Protein AF-A0A1N7LGL5-F1 (afdb_monomer_lite)

Radius of gyration: 12.4 Å; chains: 1; bounding box: 29×22×31 Å

Sequence (69 aa):
MVTMTDDQRAVLAHVVTDPDGWLAHAVDALGEAGAQSALEAKVSRWQADYLAALADEGGAYRPRAKREE

Organism: NCBI:txid80876

Structure (mmCIF, N/CA/C/O backbone):
data_AF-A0A1N7LGL5-F1
#
_entry.id   AF-A0A1N7LGL5-F1
#
loop_
_atom_site.group_PDB
_atom_site.id
_atom_site.type_symbol
_atom_site.label_atom_id
_atom_site.label_alt_id
_atom_site.label_comp_id
_atom_site.label_asym_id
_atom_site.label_entity_id
_atom_site.label_seq_id
_atom_site.pdbx_PDB_ins_code
_atom_site.Cartn_x
_atom_site.Cartn_y
_atom_site.Cartn_z
_atom_site.occupancy
_atom_site.B_iso_or_equiv
_atom_site.auth_seq_id
_atom_site.auth_comp_id
_atom_site.auth_asym_id
_atom_site.auth_atom_id
_atom_site.pdbx_PDB_model_num
ATOM 1 N N . MET A 1 1 ? -12.692 7.722 8.022 1.00 70.00 1 MET A N 1
ATOM 2 C CA . MET A 1 1 ? -12.415 6.922 6.816 1.00 70.00 1 MET A CA 1
ATOM 3 C C . MET A 1 1 ? -10.952 7.041 6.449 1.00 70.00 1 MET A C 1
ATOM 5 O O . MET A 1 1 ? -10.508 8.098 6.004 1.00 70.00 1 MET A O 1
ATOM 9 N N . VAL A 1 2 ? -10.207 5.963 6.671 1.00 83.44 2 VAL A N 1
ATOM 10 C CA . VAL A 1 2 ? -8.811 5.854 6.244 1.00 83.44 2 VAL A CA 1
ATOM 11 C C . VAL A 1 2 ? -8.757 5.772 4.713 1.00 83.44 2 VAL A C 1
ATOM 13 O O . VAL A 1 2 ? -9.558 5.062 4.109 1.00 83.44 2 VAL A O 1
ATOM 16 N N . THR A 1 3 ? -7.867 6.535 4.078 1.00 88.38 3 THR A N 1
ATOM 17 C CA . THR A 1 3 ? -7.734 6.588 2.611 1.00 88.38 3 THR A CA 1
ATOM 18 C C . THR A 1 3 ? -6.257 6.598 2.239 1.00 88.38 3 THR A C 1
ATOM 20 O O . THR A 1 3 ? -5.478 7.306 2.872 1.00 88.38 3 THR A O 1
ATOM 23 N N . MET A 1 4 ? -5.872 5.835 1.215 1.00 93.94 4 MET A N 1
ATOM 24 C CA . MET A 1 4 ? -4.506 5.849 0.683 1.00 93.94 4 MET A CA 1
ATOM 25 C C . MET A 1 4 ? -4.276 7.041 -0.242 1.00 93.94 4 MET A C 1
ATOM 27 O O . MET A 1 4 ? -5.127 7.355 -1.077 1.00 93.94 4 MET A O 1
ATOM 31 N N . THR A 1 5 ? -3.088 7.635 -0.158 1.00 96.25 5 THR A N 1
ATOM 32 C CA . THR A 1 5 ? -2.563 8.487 -1.232 1.00 96.25 5 THR A CA 1
ATOM 33 C C . THR A 1 5 ? -2.136 7.641 -2.435 1.00 96.25 5 THR A C 1
ATOM 35 O O . THR A 1 5 ? -1.936 6.429 -2.314 1.00 96.25 5 THR A O 1
ATOM 38 N N . ASP A 1 6 ? -1.955 8.269 -3.597 1.00 95.38 6 ASP A N 1
ATOM 39 C CA . ASP A 1 6 ? -1.495 7.564 -4.801 1.00 95.38 6 ASP A CA 1
ATOM 40 C C . ASP A 1 6 ? -0.106 6.939 -4.612 1.00 95.38 6 ASP A C 1
ATOM 42 O O . ASP A 1 6 ? 0.108 5.789 -4.994 1.00 95.38 6 ASP A O 1
ATOM 46 N N . ASP A 1 7 ? 0.803 7.637 -3.925 1.00 94.44 7 ASP A N 1
ATOM 47 C CA . ASP A 1 7 ? 2.132 7.112 -3.595 1.00 94.44 7 ASP A CA 1
ATOM 48 C C . ASP A 1 7 ? 2.049 5.888 -2.676 1.00 94.44 7 ASP A C 1
ATOM 50 O O . ASP A 1 7 ? 2.705 4.873 -2.916 1.00 94.44 7 ASP A O 1
ATOM 54 N N . GLN A 1 8 ? 1.209 5.946 -1.636 1.00 96.62 8 GLN A N 1
ATOM 55 C CA 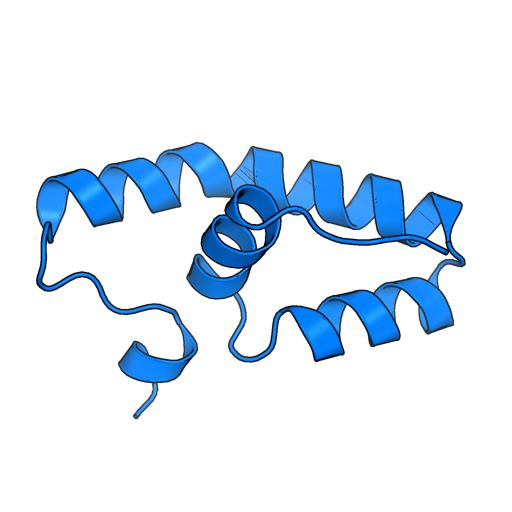. GLN A 1 8 ? 0.990 4.810 -0.740 1.00 96.62 8 GLN A CA 1
ATOM 56 C C . GLN A 1 8 ? 0.390 3.625 -1.495 1.00 96.62 8 GLN A C 1
ATOM 58 O O . GLN A 1 8 ? 0.837 2.494 -1.302 1.00 96.62 8 GLN A O 1
ATOM 63 N N . ARG A 1 9 ? -0.578 3.877 -2.386 1.00 96.44 9 ARG A N 1
ATOM 64 C CA . ARG A 1 9 ? -1.175 2.843 -3.235 1.00 96.44 9 ARG A CA 1
ATOM 65 C C . ARG A 1 9 ? -0.125 2.218 -4.155 1.00 96.44 9 ARG A C 1
ATOM 67 O O . ARG A 1 9 ? -0.103 0.997 -4.273 1.00 96.44 9 ARG A O 1
ATOM 74 N N . ALA A 1 10 ? 0.765 3.007 -4.754 1.00 94.75 10 ALA A N 1
ATOM 75 C CA . ALA A 1 10 ? 1.815 2.510 -5.643 1.00 94.75 10 ALA A CA 1
ATOM 76 C C . ALA A 1 10 ? 2.862 1.656 -4.906 1.00 94.75 10 ALA A C 1
ATOM 78 O O . ALA A 1 10 ? 3.174 0.546 -5.346 1.00 94.75 10 ALA A O 1
ATOM 79 N N . VAL A 1 11 ? 3.345 2.119 -3.746 1.00 96.31 11 VAL A N 1
ATOM 80 C CA . VAL A 1 11 ? 4.262 1.344 -2.890 1.00 96.31 11 VAL A CA 1
ATOM 81 C C . VAL A 1 11 ? 3.586 0.066 -2.402 1.00 96.31 11 VAL A C 1
ATOM 83 O O . VAL A 1 11 ? 4.193 -1.000 -2.386 1.00 96.31 11 VAL A O 1
ATOM 86 N N . LEU A 1 12 ? 2.312 0.132 -2.022 1.00 96.62 12 LEU A N 1
ATOM 87 C CA . LEU A 1 12 ? 1.591 -1.048 -1.570 1.00 96.62 12 LEU A CA 1
ATOM 88 C C . LEU A 1 12 ? 1.375 -2.039 -2.731 1.00 96.62 12 LEU A C 1
ATOM 90 O O . LEU A 1 12 ? 1.635 -3.229 -2.561 1.00 96.62 12 LEU A O 1
ATOM 94 N N . ALA A 1 13 ? 1.031 -1.562 -3.932 1.00 96.00 13 ALA A N 1
ATOM 95 C CA . ALA A 1 13 ? 0.919 -2.365 -5.157 1.00 96.00 13 ALA A CA 1
ATOM 96 C C . ALA A 1 13 ? 2.239 -3.026 -5.586 1.00 96.00 13 ALA A C 1
ATOM 98 O O . ALA A 1 13 ? 2.235 -4.004 -6.340 1.00 96.00 13 ALA A O 1
ATOM 99 N N . HIS A 1 14 ? 3.382 -2.534 -5.102 1.00 95.56 14 HIS A N 1
ATOM 100 C CA . HIS A 1 14 ? 4.661 -3.217 -5.272 1.00 95.56 14 HIS A CA 1
ATOM 101 C C . HIS A 1 14 ? 4.680 -4.590 -4.583 1.00 95.56 14 HIS A C 1
ATOM 103 O O . HIS A 1 14 ? 5.363 -5.503 -5.047 1.00 95.56 14 HIS A O 1
ATOM 109 N N . VAL A 1 15 ? 3.911 -4.772 -3.506 1.00 95.31 15 VAL A N 1
ATOM 110 C CA . VAL A 1 15 ? 3.989 -5.961 -2.641 1.00 95.31 15 VAL A CA 1
ATOM 111 C C . VAL A 1 15 ? 2.682 -6.720 -2.460 1.00 95.31 15 VAL A C 1
ATOM 113 O O . VAL A 1 15 ? 2.718 -7.868 -2.026 1.00 95.31 15 VAL A O 1
ATOM 116 N N . VAL A 1 16 ? 1.537 -6.124 -2.786 1.00 95.31 16 VAL A N 1
ATOM 117 C CA . VAL A 1 16 ? 0.237 -6.809 -2.815 1.00 95.31 16 VAL A CA 1
ATOM 118 C C . VAL A 1 16 ? -0.420 -6.654 -4.175 1.00 95.31 16 VAL A C 1
ATOM 120 O O . VAL A 1 16 ? -0.200 -5.672 -4.879 1.00 95.31 16 VAL A O 1
ATOM 123 N N . THR A 1 17 ? -1.224 -7.643 -4.539 1.00 95.00 17 THR A N 1
ATOM 124 C CA . THR A 1 17 ? -1.960 -7.682 -5.805 1.00 95.00 17 THR A CA 1
ATOM 125 C C . THR A 1 17 ? -3.162 -6.738 -5.813 1.00 95.00 17 THR A C 1
ATOM 127 O O . THR A 1 17 ? -3.422 -6.111 -6.833 1.00 95.00 17 THR A O 1
ATOM 130 N N . ASP A 1 18 ? -3.839 -6.588 -4.672 1.00 95.19 18 ASP A N 1
ATOM 131 C CA . ASP A 1 18 ? -4.981 -5.688 -4.485 1.00 95.19 18 ASP A CA 1
ATOM 132 C C . ASP A 1 18 ? -4.758 -4.772 -3.260 1.00 95.19 18 ASP A C 1
ATOM 134 O O . ASP A 1 18 ? -5.008 -5.180 -2.119 1.00 95.19 18 ASP A O 1
ATOM 138 N N . PRO A 1 19 ? -4.227 -3.549 -3.462 1.00 95.69 19 PRO A N 1
ATOM 139 C CA . PRO A 1 19 ? -3.996 -2.583 -2.387 1.00 95.69 19 PRO A CA 1
ATOM 140 C C . PRO A 1 19 ? -5.274 -2.142 -1.670 1.00 95.69 19 PRO A C 1
ATOM 142 O O . PRO A 1 19 ? -5.271 -1.997 -0.447 1.00 95.69 19 PRO A O 1
ATOM 145 N N . ASP A 1 20 ? -6.359 -1.929 -2.417 1.00 95.31 20 ASP A N 1
ATOM 146 C CA . ASP A 1 20 ? -7.626 -1.441 -1.872 1.00 95.31 20 ASP A CA 1
ATOM 147 C C . ASP A 1 20 ? -8.324 -2.546 -1.063 1.00 95.31 20 ASP A C 1
ATOM 149 O O . ASP A 1 20 ? -8.766 -2.300 0.063 1.00 95.31 20 ASP A O 1
ATOM 153 N N . GLY A 1 21 ? -8.319 -3.787 -1.562 1.00 96.44 21 GLY A N 1
ATOM 154 C CA . GLY A 1 21 ? -8.785 -4.958 -0.817 1.00 96.44 21 GLY A CA 1
ATOM 155 C C . GLY A 1 21 ? -7.964 -5.227 0.447 1.00 96.44 21 GLY A C 1
ATOM 156 O O . GLY A 1 21 ? -8.528 -5.539 1.499 1.00 96.44 21 GLY A O 1
ATOM 157 N N . TRP A 1 22 ? -6.641 -5.035 0.392 1.00 97.38 22 TRP A N 1
ATOM 158 C CA . TRP A 1 22 ? -5.787 -5.145 1.578 1.00 97.38 22 TRP A CA 1
ATOM 159 C C . TRP A 1 22 ? -6.147 -4.102 2.644 1.00 97.38 22 TRP A C 1
ATOM 161 O O . TRP A 1 22 ? -6.258 -4.451 3.821 1.00 97.38 22 TRP A O 1
ATOM 171 N N . LEU A 1 23 ? -6.357 -2.839 2.254 1.00 97.06 23 LEU A N 1
ATOM 172 C CA . LEU A 1 23 ? -6.723 -1.781 3.196 1.00 97.06 23 LEU A CA 1
ATOM 173 C C . LEU A 1 23 ? -8.107 -2.028 3.801 1.00 97.06 23 LEU A C 1
ATOM 175 O O . LEU A 1 23 ? -8.267 -1.889 5.011 1.00 97.06 23 LEU A O 1
ATOM 179 N N . ALA A 1 24 ? -9.085 -2.436 2.989 1.00 96.75 24 ALA A N 1
ATOM 18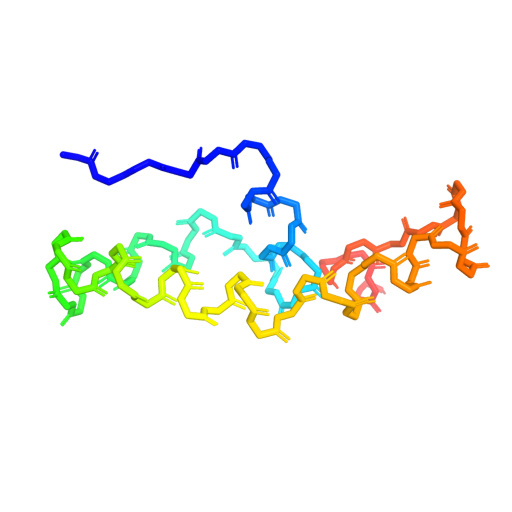0 C CA . ALA A 1 24 ? -10.422 -2.781 3.468 1.00 96.75 24 ALA A CA 1
ATOM 181 C C . ALA A 1 24 ? -10.370 -3.907 4.511 1.00 96.75 24 ALA A C 1
ATOM 183 O O . ALA A 1 24 ? -10.980 -3.796 5.573 1.00 96.75 24 ALA A O 1
ATOM 184 N N . HIS A 1 25 ? -9.572 -4.947 4.253 1.00 97.06 25 HIS A N 1
ATOM 185 C CA . HIS A 1 25 ? -9.347 -6.016 5.221 1.00 97.06 25 HIS A CA 1
ATOM 186 C C . HIS A 1 25 ? -8.662 -5.514 6.501 1.00 97.06 25 HIS A C 1
ATOM 188 O O . HIS A 1 25 ? -9.058 -5.897 7.598 1.00 97.06 25 HIS A O 1
ATOM 194 N N . ALA A 1 26 ? -7.661 -4.636 6.390 1.00 97.38 26 ALA A N 1
ATOM 195 C CA . ALA A 1 26 ? -6.992 -4.065 7.557 1.00 97.38 26 ALA A CA 1
ATOM 196 C C . ALA A 1 26 ? -7.948 -3.218 8.415 1.00 97.38 26 ALA 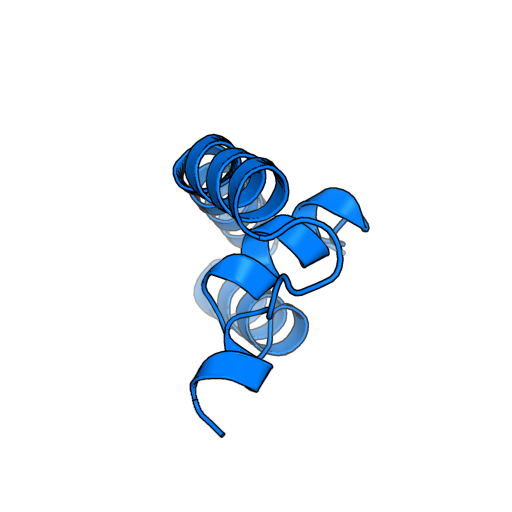A C 1
ATOM 198 O O . ALA A 1 26 ? -7.877 -3.278 9.641 1.00 97.38 26 ALA A O 1
ATOM 199 N N . VAL A 1 27 ? -8.855 -2.462 7.787 1.00 97.69 27 VAL A N 1
ATOM 200 C CA . VAL A 1 27 ? -9.898 -1.694 8.486 1.00 97.69 27 VAL A CA 1
ATOM 201 C C . VAL A 1 27 ? -10.859 -2.620 9.222 1.00 97.69 27 VAL A C 1
ATOM 203 O O . VAL A 1 27 ? -11.161 -2.358 10.383 1.00 97.69 27 VAL A O 1
ATOM 206 N N . ASP A 1 28 ? -11.301 -3.703 8.584 1.00 97.62 28 ASP A N 1
ATOM 207 C CA . ASP A 1 28 ? -12.186 -4.697 9.201 1.00 97.62 28 ASP A CA 1
ATOM 208 C C . ASP A 1 28 ? -11.512 -5.403 10.392 1.00 97.62 28 ASP A C 1
ATOM 210 O O . ASP A 1 28 ? -12.095 -5.531 11.467 1.00 97.62 28 ASP A O 1
ATOM 214 N N . ALA A 1 29 ? -10.241 -5.787 10.242 1.00 98.00 29 ALA A N 1
ATOM 215 C CA . ALA A 1 29 ? -9.512 -6.550 11.251 1.00 98.00 29 ALA A CA 1
ATOM 216 C C . ALA A 1 29 ? -8.987 -5.708 12.430 1.00 98.00 29 ALA A C 1
ATOM 218 O O . ALA A 1 29 ? -8.888 -6.217 13.548 1.00 98.00 29 ALA A O 1
ATOM 219 N N . LE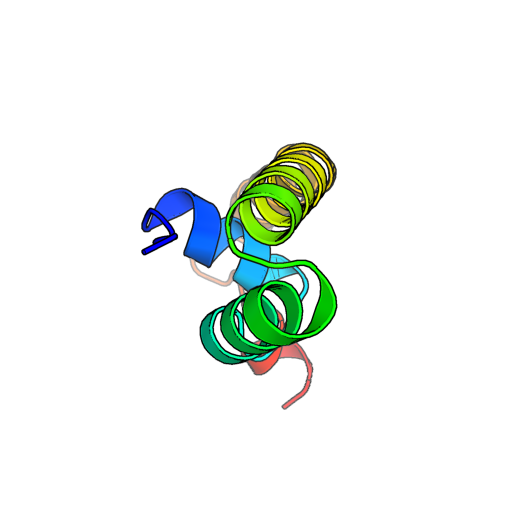U A 1 30 ? -8.593 -4.451 12.194 1.00 97.00 30 LEU A N 1
ATOM 220 C CA . LEU A 1 30 ? -7.859 -3.623 13.166 1.00 97.00 30 LEU A CA 1
ATOM 221 C C . LEU A 1 30 ? -8.571 -2.308 13.524 1.00 97.00 30 LEU A C 1
ATOM 223 O O . LEU A 1 30 ? -8.105 -1.576 14.402 1.00 97.00 30 LEU A O 1
ATOM 227 N N . GLY A 1 31 ? -9.668 -1.976 12.842 1.00 96.88 31 GLY A N 1
ATOM 228 C CA . GLY A 1 31 ? -10.275 -0.647 12.878 1.00 96.88 31 GLY A CA 1
ATOM 229 C C . GLY A 1 31 ? -9.456 0.402 12.114 1.00 96.88 31 GLY A C 1
ATOM 230 O O . GLY A 1 31 ? -8.317 0.168 11.712 1.00 96.88 31 GLY A O 1
ATOM 231 N N . GLU A 1 32 ? -10.021 1.601 11.925 1.00 95.94 32 GLU A N 1
ATOM 232 C CA . GLU A 1 32 ? -9.394 2.645 11.092 1.00 95.94 32 GLU A CA 1
ATOM 233 C C . GLU A 1 32 ? -8.000 3.069 11.587 1.00 95.94 32 GLU A C 1
ATOM 235 O O . GLU A 1 32 ? -7.073 3.188 10.788 1.00 95.94 32 GLU A O 1
ATOM 240 N N . ALA A 1 33 ? -7.831 3.269 12.900 1.00 95.88 33 ALA A N 1
ATOM 241 C CA . ALA A 1 33 ? -6.550 3.694 13.468 1.00 95.88 33 ALA A CA 1
ATOM 242 C C . ALA A 1 33 ? -5.467 2.612 13.321 1.00 95.88 33 ALA A C 1
ATOM 244 O O . ALA A 1 33 ? -4.333 2.915 12.952 1.00 95.88 33 ALA A O 1
ATOM 245 N N . GLY A 1 34 ? -5.825 1.344 13.552 1.00 97.25 34 GLY A N 1
ATOM 246 C CA . GLY A 1 34 ? -4.910 0.220 13.373 1.00 97.25 34 GLY A CA 1
ATOM 247 C C . GLY A 1 34 ? -4.542 0.003 11.904 1.00 97.25 34 GLY A C 1
ATOM 248 O O . GLY A 1 34 ? -3.373 -0.221 11.591 1.00 97.25 34 GLY A O 1
ATOM 249 N N . ALA A 1 35 ? -5.510 0.146 10.996 1.00 97.56 35 ALA A N 1
ATOM 250 C CA . ALA A 1 35 ? -5.281 0.081 9.557 1.00 97.56 35 ALA A CA 1
ATOM 251 C C . ALA A 1 35 ? -4.340 1.189 9.068 1.00 97.56 35 ALA A C 1
ATOM 253 O O . ALA A 1 35 ? -3.443 0.908 8.276 1.00 97.56 35 ALA A O 1
ATOM 254 N N . GLN A 1 36 ? -4.488 2.418 9.577 1.00 96.56 36 GLN A N 1
ATOM 255 C CA . GLN A 1 36 ? -3.585 3.523 9.252 1.00 96.56 36 GLN A CA 1
ATOM 256 C C . GLN A 1 36 ? -2.147 3.215 9.685 1.00 96.56 36 GLN A C 1
ATOM 258 O O . GLN A 1 36 ? -1.228 3.315 8.873 1.00 96.56 36 GLN A O 1
ATOM 263 N N . SER A 1 37 ? -1.938 2.767 10.928 1.00 97.44 37 SER A N 1
ATOM 264 C CA . SER A 1 37 ? -0.599 2.393 11.401 1.00 97.44 37 SER A CA 1
ATOM 265 C C . SER A 1 37 ? -0.013 1.210 10.623 1.00 97.44 37 SER A C 1
ATOM 267 O O . SER A 1 37 ? 1.180 1.195 10.320 1.00 97.44 37 SER A O 1
ATOM 269 N N . ALA A 1 38 ? -0.837 0.223 10.261 1.00 97.19 38 ALA A N 1
ATOM 270 C CA . ALA A 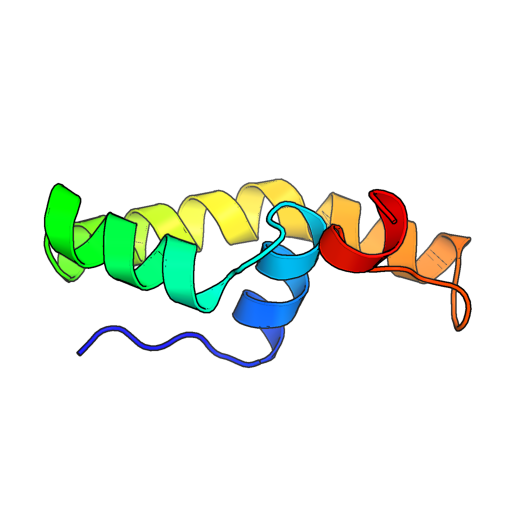1 38 ? -0.404 -0.910 9.448 1.00 97.19 38 ALA A CA 1
ATOM 271 C C . ALA A 1 38 ? -0.009 -0.478 8.027 1.00 97.19 38 ALA A C 1
ATOM 273 O O . ALA A 1 38 ? 1.007 -0.947 7.509 1.00 97.19 38 ALA A O 1
ATOM 274 N N . LEU A 1 39 ? -0.781 0.421 7.408 1.00 97.25 39 LEU A N 1
ATOM 275 C CA . LEU A 1 39 ? -0.481 1.007 6.102 1.00 97.25 39 LEU A CA 1
ATOM 276 C C . LEU A 1 39 ? 0.854 1.756 6.142 1.00 97.25 39 LEU A C 1
ATOM 278 O O . LEU A 1 39 ? 1.731 1.468 5.331 1.00 97.25 39 LEU A O 1
ATOM 282 N N . GLU A 1 40 ? 1.037 2.658 7.107 1.00 96.94 40 GLU A N 1
ATOM 283 C CA . GLU A 1 40 ? 2.271 3.435 7.277 1.00 96.94 40 GLU A CA 1
ATOM 284 C C . GLU A 1 40 ? 3.492 2.532 7.474 1.00 96.94 40 GLU A C 1
ATOM 286 O O . GLU A 1 40 ? 4.504 2.700 6.790 1.00 96.94 40 GLU A O 1
ATOM 291 N N . ALA A 1 41 ? 3.385 1.522 8.342 1.00 97.38 41 ALA A N 1
ATOM 292 C CA . ALA A 1 41 ? 4.464 0.569 8.581 1.00 97.38 41 ALA A CA 1
ATOM 293 C C . ALA A 1 41 ? 4.827 -0.220 7.314 1.00 97.38 41 ALA A C 1
ATOM 295 O O . ALA A 1 41 ? 6.005 -0.444 7.025 1.00 97.38 41 ALA A O 1
ATOM 296 N N . LYS A 1 42 ? 3.825 -0.640 6.535 1.00 96.88 42 LYS A N 1
ATOM 297 C CA . LYS A 1 42 ? 4.038 -1.420 5.311 1.00 96.88 42 LYS A CA 1
ATOM 298 C C . LYS A 1 42 ? 4.629 -0.561 4.199 1.00 96.88 42 LYS A C 1
ATOM 300 O O . LYS A 1 42 ? 5.582 -0.995 3.561 1.00 96.88 42 LYS A O 1
ATOM 305 N N . VAL A 1 43 ? 4.122 0.656 4.011 1.00 97.31 43 VAL A N 1
ATOM 306 C CA . VAL A 1 43 ? 4.668 1.622 3.049 1.00 97.31 43 VAL A CA 1
ATOM 307 C C . VAL A 1 43 ? 6.112 1.956 3.408 1.00 97.31 43 VAL A C 1
ATOM 309 O O . VAL A 1 43 ? 6.987 1.783 2.569 1.00 97.31 43 VAL A O 1
ATOM 312 N N . SER A 1 44 ? 6.396 2.323 4.661 1.00 97.44 44 SER A N 1
ATOM 313 C CA . SER A 1 44 ? 7.757 2.646 5.107 1.00 97.44 44 SER A CA 1
ATOM 314 C C . SER A 1 44 ? 8.735 1.486 4.886 1.00 97.44 44 SER A C 1
ATOM 316 O O . SER A 1 44 ? 9.847 1.698 4.406 1.00 97.44 44 SER A O 1
ATOM 318 N N . ARG A 1 45 ? 8.306 0.246 5.158 1.00 97.69 45 ARG A N 1
ATOM 319 C CA . ARG A 1 45 ? 9.130 -0.954 4.953 1.00 97.69 45 ARG A CA 1
ATOM 320 C C . ARG A 1 45 ? 9.506 -1.191 3.490 1.00 97.69 45 ARG A C 1
ATOM 322 O O . ARG A 1 45 ? 10.608 -1.663 3.231 1.00 97.69 45 ARG A O 1
ATOM 329 N N . TRP A 1 46 ? 8.594 -0.924 2.558 1.00 97.44 46 TRP A N 1
ATOM 330 C CA . TRP A 1 46 ? 8.749 -1.302 1.148 1.00 97.44 46 TRP A CA 1
ATOM 331 C C . TRP A 1 46 ? 9.057 -0.132 0.216 1.00 97.44 46 TRP A C 1
ATOM 333 O O . TRP A 1 46 ? 9.338 -0.348 -0.957 1.00 97.44 46 TRP A O 1
ATOM 343 N N . GLN A 1 47 ? 9.057 1.101 0.721 1.00 96.56 47 GLN A N 1
ATOM 344 C CA . GLN A 1 47 ? 9.302 2.289 -0.092 1.00 96.56 47 GLN A CA 1
ATOM 345 C C . GLN A 1 47 ? 10.668 2.254 -0.784 1.00 96.56 47 GLN A C 1
ATOM 347 O O . GLN A 1 47 ? 10.750 2.544 -1.973 1.00 96.56 47 GLN A O 1
ATOM 352 N N . ALA A 1 48 ? 11.731 1.875 -0.071 1.00 95.44 48 ALA A N 1
ATOM 353 C CA . ALA A 1 48 ? 13.072 1.800 -0.653 1.00 95.44 48 ALA A CA 1
ATOM 354 C C . ALA A 1 48 ? 13.172 0.732 -1.756 1.00 95.44 48 ALA A C 1
ATOM 356 O O . ALA A 1 48 ? 13.777 0.981 -2.793 1.00 95.44 48 ALA A O 1
ATOM 357 N N . ASP A 1 49 ? 12.541 -0.424 -1.547 1.00 95.44 49 ASP A N 1
ATOM 358 C CA . ASP A 1 49 ? 12.514 -1.537 -2.504 1.00 95.44 49 ASP A CA 1
ATOM 359 C C . ASP A 1 49 ? 11.732 -1.168 -3.772 1.00 95.44 49 ASP A C 1
ATOM 361 O O . ASP A 1 49 ? 12.218 -1.333 -4.888 1.00 95.44 49 ASP A O 1
ATOM 365 N N . TYR A 1 50 ? 10.568 -0.534 -3.600 1.00 95.00 50 TYR A N 1
ATOM 366 C CA . TYR A 1 50 ? 9.786 0.015 -4.704 1.00 95.00 50 TYR A CA 1
ATOM 367 C C . TYR A 1 50 ? 10.584 1.029 -5.534 1.00 95.00 50 TYR A C 1
ATOM 369 O O . TYR A 1 50 ? 10.591 0.952 -6.762 1.00 95.00 50 TYR A O 1
ATOM 377 N N . LEU A 1 51 ? 11.273 1.968 -4.878 1.00 94.56 51 LEU A N 1
ATOM 378 C CA . LEU A 1 51 ? 12.085 2.973 -5.565 1.00 94.56 51 LEU A CA 1
ATOM 379 C C . LEU A 1 51 ? 13.283 2.351 -6.292 1.00 94.56 51 LEU A C 1
ATOM 381 O O . LEU A 1 51 ? 13.602 2.787 -7.395 1.00 94.56 51 LEU A O 1
ATOM 385 N N . ALA A 1 52 ? 13.920 1.333 -5.708 1.00 94.38 52 ALA A N 1
ATOM 386 C CA . ALA A 1 52 ? 14.998 0.594 -6.359 1.00 94.38 52 ALA A CA 1
ATOM 387 C C . ALA A 1 52 ? 14.492 -0.147 -7.606 1.00 94.38 52 ALA A C 1
ATOM 389 O O . ALA A 1 52 ? 15.072 -0.003 -8.676 1.00 94.38 52 ALA A O 1
ATOM 390 N N . ALA A 1 53 ? 13.356 -0.842 -7.509 1.00 91.94 53 ALA A N 1
ATOM 391 C CA . ALA A 1 53 ? 12.743 -1.520 -8.649 1.00 91.94 53 ALA A CA 1
ATOM 392 C C . ALA A 1 53 ? 12.339 -0.540 -9.764 1.00 91.94 53 ALA A C 1
ATOM 394 O O . ALA A 1 53 ? 12.547 -0.819 -10.941 1.00 91.94 53 ALA A O 1
ATOM 395 N N . LEU A 1 54 ? 11.809 0.636 -9.411 1.00 91.88 54 LEU A N 1
ATOM 396 C CA . LEU A 1 54 ? 11.541 1.694 -10.387 1.00 91.88 54 LEU A CA 1
ATOM 397 C C . LEU A 1 54 ? 12.815 2.215 -11.057 1.00 91.88 54 LEU A C 1
ATOM 399 O O . LEU A 1 54 ? 12.784 2.521 -12.246 1.00 91.88 54 LEU A O 1
ATOM 403 N N . ALA A 1 55 ? 13.911 2.355 -10.313 1.00 92.19 55 ALA A N 1
ATOM 404 C CA . ALA A 1 55 ? 15.178 2.819 -10.865 1.00 92.19 55 ALA A CA 1
ATOM 405 C C . ALA A 1 55 ? 15.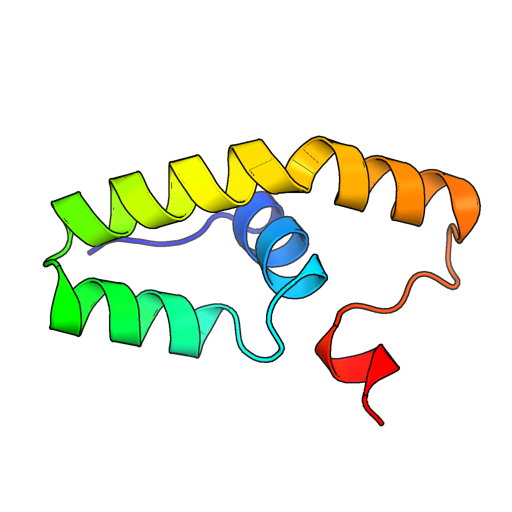803 1.780 -11.811 1.00 92.19 55 ALA A C 1
ATOM 407 O O . ALA A 1 55 ? 16.307 2.154 -12.869 1.00 92.19 55 ALA A O 1
ATOM 408 N N . ASP A 1 56 ? 15.722 0.497 -11.454 1.00 89.19 56 ASP A N 1
ATOM 409 C CA . ASP A 1 56 ? 16.302 -0.610 -12.219 1.00 89.19 56 ASP A CA 1
ATOM 410 C C . ASP A 1 56 ? 15.476 -0.951 -13.468 1.00 89.19 56 ASP A C 1
ATOM 412 O O . ASP A 1 56 ? 16.024 -1.152 -14.552 1.00 89.19 56 ASP A O 1
ATOM 416 N N . GLU A 1 57 ? 14.148 -1.016 -13.336 1.00 86.88 57 GLU A N 1
ATOM 417 C CA . GLU A 1 57 ? 13.246 -1.428 -14.418 1.00 86.88 57 GLU A CA 1
ATOM 418 C C . GLU A 1 57 ? 12.727 -0.238 -15.244 1.00 86.88 57 GLU A C 1
ATOM 420 O O . GLU A 1 57 ? 12.305 -0.405 -16.393 1.00 86.88 57 GLU A O 1
ATOM 425 N N . GLY A 1 58 ? 12.740 0.976 -14.685 1.00 81.62 58 GLY A N 1
ATOM 426 C CA . GLY A 1 58 ? 12.220 2.177 -15.335 1.00 81.62 58 GLY A CA 1
ATOM 427 C C . GLY A 1 58 ? 10.784 1.988 -15.830 1.00 81.62 58 GLY A C 1
ATOM 428 O O . GLY A 1 58 ? 9.894 1.558 -15.100 1.00 81.62 58 GLY A O 1
ATOM 429 N N . GLY A 1 59 ? 10.552 2.279 -17.114 1.00 78.19 59 GLY A N 1
ATOM 430 C CA . GLY A 1 59 ? 9.241 2.119 -17.755 1.00 78.19 59 GLY A CA 1
ATOM 431 C C . GLY A 1 59 ? 8.769 0.669 -17.930 1.00 78.19 59 GLY A C 1
ATOM 432 O O . GLY A 1 59 ? 7.622 0.460 -18.317 1.00 78.19 59 GLY A O 1
ATOM 433 N N . ALA A 1 60 ? 9.623 -0.326 -17.663 1.00 86.56 60 ALA A N 1
ATOM 434 C CA . ALA A 1 60 ? 9.254 -1.741 -17.686 1.00 86.56 60 ALA A CA 1
ATOM 435 C C . ALA A 1 60 ? 8.769 -2.257 -16.322 1.00 86.56 60 ALA A C 1
ATOM 437 O O . ALA A 1 60 ? 8.363 -3.418 -16.235 1.00 86.56 60 ALA A O 1
ATOM 438 N N . TYR A 1 61 ? 8.792 -1.412 -15.285 1.00 87.38 61 TYR A N 1
ATOM 439 C CA . TYR A 1 61 ? 8.385 -1.785 -13.938 1.00 87.38 61 TYR A CA 1
ATOM 440 C C . TYR A 1 61 ? 6.973 -2.376 -13.914 1.00 87.38 61 TYR A C 1
ATOM 442 O O . TYR A 1 61 ? 6.003 -1.764 -14.377 1.00 87.38 61 TYR A O 1
ATOM 450 N N . ARG A 1 62 ? 6.852 -3.566 -13.318 1.00 87.38 62 ARG A N 1
ATOM 451 C CA . ARG A 1 62 ? 5.566 -4.243 -13.133 1.00 87.38 62 ARG A CA 1
ATOM 452 C C . ARG A 1 62 ? 5.175 -4.308 -11.653 1.00 87.38 62 ARG A C 1
ATOM 454 O O . ARG A 1 62 ? 5.923 -4.880 -10.855 1.00 87.38 62 ARG A O 1
ATOM 461 N N . PRO A 1 63 ? 3.981 -3.806 -11.275 1.00 85.19 63 PRO A N 1
ATOM 462 C CA . PRO A 1 63 ? 3.447 -4.001 -9.930 1.00 85.19 63 PRO A CA 1
ATOM 463 C C . PRO A 1 63 ? 3.186 -5.488 -9.663 1.00 85.19 63 PRO A C 1
ATOM 465 O O . PRO A 1 63 ? 3.116 -6.293 -10.595 1.00 85.19 63 PRO A O 1
ATOM 468 N N . ARG A 1 64 ? 3.005 -5.865 -8.390 1.00 86.75 64 ARG A N 1
ATOM 469 C CA . ARG A 1 64 ? 2.893 -7.269 -7.960 1.00 86.75 64 ARG A CA 1
ATOM 470 C C . ARG A 1 64 ? 1.868 -8.053 -8.776 1.00 86.75 64 ARG A C 1
ATOM 472 O O . ARG A 1 64 ? 2.200 -9.125 -9.267 1.00 86.75 64 ARG A O 1
ATOM 479 N N . ALA A 1 65 ? 0.689 -7.471 -8.992 1.00 83.94 65 ALA A N 1
ATOM 480 C CA . ALA A 1 65 ? -0.379 -8.063 -9.797 1.00 83.94 65 ALA A CA 1
ATOM 481 C C . ALA A 1 65 ? 0.066 -8.463 -11.215 1.00 83.94 65 ALA A C 1
ATOM 483 O O . ALA A 1 65 ? -0.354 -9.494 -11.717 1.00 83.94 65 ALA A O 1
ATOM 484 N N . LYS A 1 66 ? 0.952 -7.684 -11.848 1.00 82.12 66 LYS A N 1
ATOM 485 C CA . LYS A 1 66 ? 1.445 -7.913 -13.217 1.00 82.12 66 LYS A CA 1
ATOM 486 C C . LYS A 1 66 ? 2.684 -8.802 -13.307 1.00 82.12 66 LYS A C 1
ATOM 488 O O . LYS A 1 66 ? 3.122 -9.123 -14.411 1.00 82.12 66 LYS A O 1
ATOM 493 N N . ARG A 1 67 ? 3.281 -9.166 -12.170 1.00 81.00 67 ARG A N 1
ATOM 494 C CA . ARG A 1 67 ? 4.391 -10.131 -12.103 1.00 81.00 67 ARG A CA 1
ATOM 495 C C . ARG A 1 67 ? 3.916 -11.565 -11.873 1.00 81.00 67 ARG A C 1
ATOM 497 O O . ARG A 1 67 ? 4.693 -12.477 -12.122 1.00 81.00 67 ARG A O 1
ATOM 504 N N . GLU A 1 68 ? 2.699 -11.742 -11.361 1.00 76.25 68 GLU A N 1
ATOM 505 C CA . GLU A 1 68 ? 2.106 -13.055 -11.059 1.00 76.25 68 GLU A CA 1
ATOM 506 C C . GLU A 1 68 ? 1.179 -13.583 -12.174 1.00 76.25 68 GLU A C 1
ATOM 508 O O . GLU A 1 68 ? 0.712 -14.715 -12.076 1.00 76.25 68 GLU A O 1
ATOM 513 N N . GLU A 1 69 ? 0.944 -12.783 -13.221 1.00 63.12 69 GLU A N 1
ATOM 514 C CA . GLU A 1 69 ? 0.365 -13.205 -14.513 1.00 63.12 69 GLU A CA 1
ATOM 515 C C . GLU A 1 69 ? 1.420 -13.908 -15.385 1.00 63.12 69 GLU A C 1
ATOM 517 O O . GLU A 1 69 ? 1.076 -14.948 -15.991 1.00 63.12 69 GLU A O 1
#

pLDDT: mean 92.67, std 6.98, range [63.12, 98.0]

Secondary structure (DSSP, 8-state):
-----HHHHHHHHTT-S-HHHHHHHHHHHHHHHHHHHHHHHHHHHHHHHHHHHHHHHGGG---HHHH--

Foldseek 3Di:
DADDDPLLQQLQLQPDLDSVVVLVVQCVVPNRVRSVVVSVVSSVVRVVVSVVQCVVCPVNRDGPNRVVD